Protein AF-A0A8J4VRM9-F1 (afdb_monomer_lite)

InterPro domains:
  IPR025687 C4-type zinc-finger of DNA polymerase delta [PF14260] (111-161)
  IPR030559 DNA polymerase zeta catalytic subunit [PTHR45812] (1-163)
  IPR042087 DNA polymerase family B, thumb domain [G3DSA:1.10.132.60] (1-85)
  IPR043502 DNA/RNA polymerase superfamily [SSF56672] (8-76)

pLDDT: mean 85.61, std 14.24, range [45.75, 97.88]

Sequence (164 aa):
MRADPRAEPRYAERIPYVVIHGEPGARLIDMVVDPLELWAMDSPFRLNDLYHINKQIIPALQRVFGLVGADLNRWFIEMPRPVREAFAKHPLSAPNAQRTRIDYYYLSKHCILCGELVQASAHICNQCLRKGASATAAVIGRTSKLEKEMQHLAAICRHCGGGD

Structure (mmCIF, N/CA/C/O backbone):
data_AF-A0A8J4VRM9-F1
#
_entry.id   AF-A0A8J4VRM9-F1
#
loop_
_atom_site.group_PDB
_atom_site.id
_atom_site.type_symbol
_atom_site.label_atom_id
_atom_site.label_alt_id
_atom_site.label_comp_id
_atom_site.label_asym_id
_atom_site.label_entity_id
_atom_site.label_seq_id
_atom_site.pdbx_PDB_ins_code
_atom_site.Cartn_x
_atom_site.Cartn_y
_atom_site.Cartn_z
_atom_site.occupancy
_atom_site.B_iso_or_equiv
_atom_site.auth_seq_id
_atom_site.auth_comp_id
_atom_site.auth_asym_id
_atom_site.auth_atom_id
_atom_site.pdbx_PDB_model_num
ATOM 1 N N . MET A 1 1 ? 24.296 4.694 -1.854 1.00 59.28 1 MET A N 1
ATOM 2 C CA . MET A 1 1 ? 24.811 5.852 -2.623 1.00 59.28 1 MET A CA 1
ATOM 3 C C . MET A 1 1 ? 24.885 7.161 -1.832 1.00 59.28 1 MET A C 1
ATOM 5 O O . MET A 1 1 ? 25.994 7.619 -1.613 1.00 59.28 1 MET A O 1
ATOM 9 N N . ARG A 1 2 ? 23.774 7.787 -1.391 1.00 64.62 2 ARG A N 1
ATOM 10 C CA . ARG A 1 2 ? 23.850 9.044 -0.599 1.00 64.62 2 ARG A CA 1
ATOM 11 C C . ARG A 1 2 ? 24.395 8.850 0.822 1.00 64.62 2 ARG A C 1
ATOM 13 O O . ARG A 1 2 ? 25.183 9.669 1.272 1.00 64.62 2 ARG A O 1
ATOM 20 N N . ALA A 1 3 ? 23.969 7.787 1.507 1.00 72.94 3 ALA A N 1
ATOM 21 C CA . ALA A 1 3 ? 24.445 7.453 2.855 1.00 72.94 3 ALA A CA 1
ATOM 22 C C . ALA A 1 3 ? 25.800 6.720 2.836 1.00 72.94 3 ALA A C 1
ATOM 24 O O . ALA A 1 3 ? 26.664 7.002 3.657 1.00 72.94 3 ALA A O 1
ATOM 25 N N . ASP A 1 4 ? 25.992 5.823 1.863 1.00 82.75 4 ASP A N 1
ATOM 26 C CA . ASP A 1 4 ? 27.272 5.168 1.578 1.00 82.75 4 ASP A CA 1
ATOM 27 C C . ASP A 1 4 ? 27.588 5.270 0.073 1.00 82.75 4 ASP A C 1
ATOM 29 O O . ASP A 1 4 ? 26.891 4.636 -0.737 1.00 82.75 4 ASP A O 1
ATOM 33 N N . PRO A 1 5 ? 28.598 6.067 -0.322 1.00 78.69 5 PRO A N 1
ATOM 34 C CA . PRO A 1 5 ? 29.058 6.175 -1.706 1.00 78.69 5 PRO A CA 1
ATOM 35 C C . PRO A 1 5 ? 29.616 4.870 -2.281 1.00 78.69 5 PRO A C 1
ATOM 37 O O . PRO A 1 5 ? 29.628 4.705 -3.495 1.00 78.69 5 PRO A O 1
ATOM 40 N N . ARG A 1 6 ? 30.065 3.930 -1.439 1.00 82.50 6 ARG A N 1
ATOM 41 C CA . ARG A 1 6 ? 30.612 2.635 -1.876 1.00 82.50 6 ARG A CA 1
ATOM 42 C C . ARG A 1 6 ? 29.529 1.596 -2.155 1.00 82.50 6 ARG A C 1
ATOM 44 O O . ARG A 1 6 ? 29.822 0.575 -2.771 1.00 82.50 6 ARG A O 1
ATOM 51 N N . ALA A 1 7 ? 28.295 1.863 -1.737 1.00 83.00 7 ALA A N 1
ATOM 52 C CA . ALA A 1 7 ? 27.121 1.051 -2.032 1.00 83.00 7 ALA A CA 1
ATOM 53 C C . ALA A 1 7 ? 26.472 1.469 -3.366 1.00 83.00 7 ALA A C 1
ATOM 55 O O . ALA A 1 7 ? 25.267 1.730 -3.425 1.00 83.00 7 ALA A O 1
ATOM 56 N N . GLU A 1 8 ? 27.278 1.638 -4.416 1.00 85.88 8 GLU A N 1
ATOM 57 C CA . GLU A 1 8 ? 26.770 1.806 -5.780 1.00 85.88 8 GLU A CA 1
ATOM 58 C C . GLU A 1 8 ? 26.371 0.431 -6.347 1.00 85.88 8 GLU A C 1
ATOM 60 O O . GLU A 1 8 ? 27.140 -0.526 -6.191 1.00 85.88 8 GLU A O 1
ATOM 65 N N . PRO A 1 9 ? 25.191 0.308 -6.986 1.00 90.31 9 PRO A N 1
ATOM 66 C CA . PRO A 1 9 ? 24.763 -0.943 -7.595 1.00 90.31 9 PRO A CA 1
ATOM 67 C C . PRO A 1 9 ? 25.759 -1.434 -8.644 1.00 90.31 9 PRO A C 1
ATOM 69 O O . PRO A 1 9 ? 26.205 -0.681 -9.513 1.00 90.31 9 PRO A O 1
ATOM 72 N N . ARG A 1 10 ? 26.097 -2.719 -8.592 1.00 91.25 10 ARG A N 1
ATOM 73 C CA . ARG A 1 10 ? 27.012 -3.339 -9.552 1.00 91.25 10 ARG A CA 1
ATOM 74 C C . ARG A 1 10 ? 26.313 -3.638 -10.872 1.00 91.25 10 ARG A C 1
ATOM 76 O O . ARG A 1 10 ? 25.088 -3.693 -10.975 1.00 91.25 10 ARG A O 1
ATOM 83 N N . TYR A 1 11 ? 27.117 -3.892 -11.902 1.00 94.75 11 TYR A N 1
ATOM 84 C CA . TYR A 1 11 ? 26.598 -4.352 -13.185 1.00 94.75 11 TYR A CA 1
ATOM 85 C C . TYR A 1 11 ? 25.705 -5.593 -13.007 1.00 94.75 11 TYR A C 1
ATOM 87 O O . TYR A 1 11 ? 26.094 -6.548 -12.337 1.00 94.75 11 TYR A O 1
ATOM 95 N N . ALA A 1 12 ? 24.519 -5.560 -13.623 1.00 94.19 12 ALA A N 1
ATOM 96 C CA . ALA A 1 12 ? 23.469 -6.582 -13.539 1.00 94.19 12 ALA A CA 1
ATOM 97 C C . ALA A 1 12 ? 22.844 -6.805 -12.145 1.00 94.19 12 ALA A C 1
ATOM 99 O O . ALA A 1 12 ? 22.035 -7.722 -11.975 1.00 94.19 12 ALA A O 1
ATOM 100 N N . GLU A 1 13 ? 23.154 -5.959 -11.162 1.00 94.31 13 GLU A N 1
ATOM 101 C CA . GLU A 1 13 ? 22.469 -5.980 -9.877 1.00 94.31 13 GLU A CA 1
ATOM 102 C C . GLU A 1 13 ? 21.016 -5.511 -10.031 1.00 94.31 13 GLU A C 1
ATOM 104 O O . GLU A 1 13 ? 20.709 -4.547 -10.738 1.00 94.31 13 GLU A O 1
ATOM 109 N N . ARG A 1 14 ? 20.094 -6.217 -9.373 1.00 94.25 14 ARG A N 1
ATOM 110 C CA . ARG A 1 14 ? 18.678 -5.848 -9.352 1.00 94.25 14 ARG A CA 1
ATOM 111 C C . ARG A 1 14 ? 18.435 -4.881 -8.207 1.00 94.25 14 ARG A C 1
ATOM 113 O O . ARG A 1 14 ? 18.662 -5.230 -7.055 1.00 94.25 14 ARG A O 1
ATOM 120 N N . ILE A 1 15 ? 17.905 -3.709 -8.533 1.00 92.25 15 ILE A N 1
ATOM 121 C CA . ILE A 1 15 ? 17.612 -2.669 -7.549 1.00 92.25 15 ILE A CA 1
ATOM 122 C C . ILE A 1 15 ? 16.108 -2.697 -7.243 1.00 92.25 15 ILE A C 1
ATOM 124 O O . ILE A 1 15 ? 15.305 -2.516 -8.165 1.00 92.25 15 ILE A O 1
ATOM 128 N N . PRO A 1 16 ? 15.698 -2.945 -5.988 1.00 94.50 16 PRO A N 1
ATOM 129 C CA . PRO A 1 16 ? 14.299 -2.861 -5.602 1.00 94.50 16 PRO A CA 1
ATOM 130 C C . PRO A 1 16 ? 13.853 -1.398 -5.555 1.00 94.50 16 PRO A C 1
ATOM 132 O O . PRO A 1 16 ? 14.595 -0.521 -5.120 1.00 94.50 16 PRO A O 1
ATOM 135 N N . TYR A 1 17 ? 12.625 -1.132 -5.990 1.00 94.94 17 TYR A N 1
ATOM 136 C CA . TYR A 1 17 ? 12.060 0.211 -5.960 1.00 94.94 17 TYR A CA 1
ATOM 137 C C . TYR A 1 17 ? 10.537 0.179 -5.863 1.00 94.94 17 TYR A C 1
ATOM 139 O O . TYR A 1 17 ? 9.895 -0.808 -6.233 1.00 94.94 17 TYR A O 1
ATOM 147 N N . VAL A 1 18 ? 9.955 1.280 -5.395 1.00 96.56 18 VAL A N 1
ATOM 148 C CA . VAL A 1 18 ? 8.504 1.509 -5.373 1.00 96.56 18 VAL A CA 1
ATOM 149 C C . VAL A 1 18 ? 8.166 2.864 -5.979 1.00 96.56 18 VAL A C 1
ATOM 151 O O . VAL A 1 18 ? 8.988 3.780 -5.968 1.00 96.56 18 VAL A O 1
ATOM 154 N N . VAL A 1 19 ? 6.952 2.988 -6.523 1.00 97.19 19 VAL A N 1
ATOM 155 C CA . VAL A 1 19 ? 6.468 4.243 -7.106 1.00 97.19 19 VAL A CA 1
ATOM 156 C C . VAL A 1 19 ? 5.546 4.938 -6.117 1.00 97.19 19 VAL A C 1
ATOM 158 O O . VAL A 1 19 ? 4.555 4.369 -5.655 1.00 97.19 19 VAL A O 1
ATOM 161 N N . ILE A 1 20 ? 5.874 6.181 -5.796 1.00 95.38 20 ILE A N 1
ATOM 162 C CA . ILE A 1 20 ? 5.158 7.010 -4.828 1.00 95.38 20 ILE A CA 1
ATOM 163 C C . ILE A 1 20 ? 4.337 8.099 -5.517 1.00 95.38 20 ILE A C 1
ATOM 165 O O . ILE A 1 20 ? 4.446 8.338 -6.720 1.00 95.38 20 ILE A O 1
ATOM 169 N N . HIS A 1 21 ? 3.435 8.728 -4.767 1.00 91.94 21 HIS A N 1
ATOM 170 C CA . HIS A 1 21 ? 2.727 9.914 -5.243 1.00 91.94 21 HIS A CA 1
ATOM 171 C C . HIS A 1 21 ? 3.716 11.077 -5.388 1.00 91.94 21 HIS A C 1
ATOM 173 O O . HIS A 1 21 ? 4.386 11.435 -4.418 1.00 91.94 21 HIS A O 1
ATOM 179 N N . GLY A 1 22 ? 3.787 11.656 -6.588 1.00 88.88 22 GLY A N 1
ATOM 180 C CA . GLY A 1 22 ? 4.585 12.841 -6.900 1.00 88.88 22 GLY A CA 1
ATOM 181 C C . GLY A 1 22 ? 3.739 14.097 -7.095 1.00 88.88 22 GLY A C 1
ATOM 182 O O . GLY A 1 22 ? 2.510 14.069 -7.016 1.00 88.88 22 GLY A O 1
ATOM 183 N N . GLU A 1 23 ? 4.414 15.211 -7.360 1.00 87.69 23 GLU A N 1
ATOM 184 C CA . GLU A 1 23 ? 3.759 16.471 -7.708 1.00 87.69 23 GLU A CA 1
ATOM 185 C C . GLU A 1 23 ? 3.085 16.392 -9.090 1.00 87.69 23 GLU A C 1
ATOM 187 O O . GLU A 1 23 ? 3.504 15.602 -9.945 1.00 87.69 23 GLU A O 1
ATOM 192 N N . PRO A 1 24 ? 2.037 17.196 -9.352 1.00 87.31 24 PRO A N 1
ATOM 193 C CA . PRO A 1 24 ? 1.424 17.260 -10.674 1.00 87.31 24 PRO A CA 1
ATOM 194 C C . PRO A 1 24 ? 2.467 17.557 -11.761 1.00 87.31 24 PRO A C 1
ATOM 196 O O . PRO A 1 24 ? 3.171 18.559 -11.698 1.00 87.31 24 PRO A O 1
ATOM 199 N N . GLY A 1 25 ? 2.562 16.681 -12.763 1.00 89.50 25 GLY A N 1
ATOM 200 C CA . GLY A 1 25 ? 3.541 16.805 -13.850 1.00 89.50 25 GLY A CA 1
ATOM 201 C C . GLY A 1 25 ? 4.929 16.224 -13.552 1.00 89.50 25 GLY A C 1
ATOM 202 O O . GLY A 1 25 ? 5.779 16.242 -14.441 1.00 89.50 25 GLY A O 1
ATOM 203 N N . ALA A 1 26 ? 5.165 15.666 -12.358 1.00 92.94 26 ALA A N 1
ATOM 204 C CA . ALA A 1 26 ? 6.405 14.959 -12.051 1.00 92.94 26 ALA A CA 1
ATOM 205 C C . ALA A 1 26 ? 6.610 13.760 -12.989 1.00 92.94 26 ALA A C 1
ATOM 207 O O . ALA A 1 26 ? 5.667 13.040 -13.344 1.00 92.94 26 ALA A O 1
ATOM 208 N N . ARG A 1 27 ? 7.861 13.520 -13.393 1.00 95.25 27 ARG A N 1
ATOM 209 C CA . ARG A 1 27 ? 8.196 12.363 -14.229 1.00 95.25 27 ARG A CA 1
ATOM 210 C C . ARG A 1 27 ? 8.148 11.102 -13.378 1.00 95.25 27 ARG A C 1
ATOM 212 O O . ARG A 1 27 ? 8.450 11.135 -12.190 1.00 95.25 27 ARG A O 1
ATOM 219 N N . LEU A 1 28 ? 7.867 9.961 -14.007 1.00 94.75 28 LEU A N 1
ATOM 220 C CA . LEU A 1 28 ? 7.838 8.676 -13.303 1.00 94.75 28 LEU A CA 1
ATOM 221 C C . LEU A 1 28 ? 9.147 8.388 -12.557 1.00 94.75 28 LEU A C 1
ATOM 223 O O . LEU A 1 28 ? 9.095 7.948 -11.418 1.00 94.75 28 LEU A O 1
ATOM 227 N N . ILE A 1 29 ? 10.296 8.683 -13.171 1.00 94.38 29 ILE A N 1
ATOM 228 C CA . ILE A 1 29 ? 11.612 8.463 -12.555 1.00 94.38 29 ILE A CA 1
ATOM 229 C C . ILE A 1 29 ? 11.829 9.292 -11.280 1.00 94.38 29 ILE A C 1
ATOM 231 O O . ILE A 1 29 ? 12.513 8.832 -10.375 1.00 94.38 29 ILE A O 1
ATOM 235 N N . ASP A 1 30 ? 11.200 10.466 -11.175 1.00 94.06 30 ASP A N 1
ATOM 236 C CA . ASP A 1 30 ? 11.293 11.330 -9.990 1.00 94.06 30 ASP A CA 1
ATOM 237 C C . ASP A 1 30 ? 10.369 10.842 -8.854 1.00 94.06 30 ASP A C 1
ATOM 239 O O . ASP A 1 30 ? 10.457 11.313 -7.724 1.00 94.06 30 ASP A O 1
ATOM 243 N N . MET A 1 31 ? 9.477 9.890 -9.148 1.00 94.94 31 MET A N 1
ATOM 244 C CA . MET A 1 31 ? 8.545 9.266 -8.204 1.00 94.94 31 MET A CA 1
ATOM 245 C C . MET A 1 31 ? 8.999 7.870 -7.758 1.00 94.94 31 MET A C 1
ATOM 247 O O . MET A 1 31 ? 8.212 7.130 -7.170 1.00 94.94 31 MET A O 1
ATOM 251 N N . VAL A 1 32 ? 10.229 7.473 -8.079 1.00 95.44 32 VAL A N 1
ATOM 252 C CA . VAL A 1 32 ? 10.790 6.172 -7.714 1.00 95.44 32 VAL A CA 1
ATOM 253 C C . VAL A 1 32 ? 11.674 6.336 -6.483 1.00 95.44 32 VAL A C 1
ATOM 255 O O . VAL A 1 32 ? 12.603 7.138 -6.496 1.00 95.44 32 VAL A O 1
ATOM 258 N N . VAL A 1 33 ? 11.397 5.561 -5.434 1.00 94.00 33 VAL A N 1
ATOM 259 C CA . VAL A 1 33 ? 12.173 5.576 -4.182 1.00 94.00 33 VAL A CA 1
ATOM 260 C C . VAL A 1 33 ? 12.551 4.167 -3.737 1.00 94.00 33 VAL A C 1
ATOM 262 O O . VAL A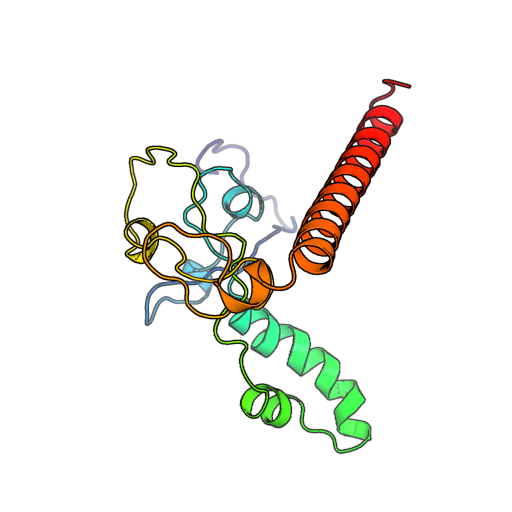 1 33 ? 11.947 3.176 -4.169 1.00 94.00 33 VAL A O 1
ATOM 265 N N . ASP A 1 34 ? 13.547 4.090 -2.854 1.00 92.50 34 ASP A N 1
ATOM 266 C CA . ASP A 1 34 ? 13.893 2.854 -2.157 1.00 92.50 34 ASP A CA 1
ATOM 267 C C . ASP A 1 34 ? 12.712 2.424 -1.263 1.00 92.50 34 ASP A C 1
ATOM 269 O O . ASP A 1 34 ? 12.126 3.267 -0.573 1.00 92.50 34 ASP A O 1
ATOM 273 N N . PRO A 1 35 ? 12.325 1.135 -1.246 1.00 94.12 35 PRO A N 1
ATOM 274 C CA . PRO A 1 35 ? 11.235 0.677 -0.395 1.00 94.12 35 PRO A CA 1
ATOM 275 C C . PRO A 1 35 ? 11.439 1.045 1.080 1.00 94.12 35 PRO A C 1
ATOM 277 O O . PRO A 1 35 ? 10.486 1.456 1.734 1.00 94.12 35 PRO A O 1
ATOM 280 N N . LEU A 1 36 ? 12.658 0.958 1.612 1.00 91.19 36 LEU A N 1
ATOM 281 C CA . LEU A 1 36 ? 12.962 1.265 3.010 1.00 91.19 36 LEU A CA 1
ATOM 282 C C . LEU A 1 36 ? 12.728 2.743 3.344 1.00 91.19 36 LEU A C 1
ATOM 284 O O . LEU A 1 36 ? 12.320 3.049 4.463 1.00 91.19 36 LEU A O 1
ATOM 288 N N . GLU A 1 37 ? 12.898 3.653 2.381 1.00 89.75 37 GLU A N 1
ATOM 289 C CA . GLU A 1 37 ? 12.545 5.065 2.569 1.00 89.75 37 GLU A CA 1
ATOM 290 C C . GLU A 1 37 ? 11.036 5.257 2.738 1.00 89.75 37 GLU A C 1
ATOM 292 O O . GLU A 1 37 ? 10.617 6.134 3.490 1.00 89.75 37 GLU A O 1
ATOM 297 N N . LEU A 1 38 ? 10.205 4.433 2.090 1.00 89.69 38 LEU A N 1
ATOM 298 C CA . LEU A 1 38 ? 8.752 4.437 2.293 1.00 89.69 38 LEU A CA 1
ATOM 299 C C . LEU A 1 38 ? 8.361 3.878 3.675 1.00 89.69 38 LEU A C 1
ATOM 301 O O . LEU A 1 38 ? 7.393 4.351 4.263 1.00 89.69 38 LEU A O 1
ATOM 305 N N . TRP A 1 39 ? 9.104 2.895 4.195 1.00 87.81 39 TRP A N 1
ATOM 306 C CA . TRP A 1 39 ? 8.831 2.241 5.486 1.00 87.81 39 TRP A CA 1
ATOM 307 C C . TRP A 1 39 ? 9.389 2.980 6.711 1.00 87.81 39 TRP A C 1
ATOM 309 O O . TRP A 1 39 ? 9.072 2.605 7.841 1.00 87.81 39 TRP A O 1
ATOM 319 N N . ALA A 1 40 ? 10.213 4.012 6.525 1.00 87.31 40 ALA A N 1
ATOM 320 C CA . ALA A 1 40 ? 10.752 4.799 7.631 1.00 87.31 40 ALA A CA 1
ATOM 321 C C . ALA A 1 40 ? 9.626 5.431 8.479 1.00 87.31 40 ALA A C 1
ATOM 323 O O . ALA A 1 40 ? 8.632 5.906 7.930 1.00 87.31 40 ALA A O 1
ATOM 324 N N . MET A 1 41 ? 9.792 5.472 9.811 1.00 76.44 41 MET A N 1
ATOM 325 C CA . MET A 1 41 ? 8.734 5.912 10.746 1.00 76.44 41 MET A CA 1
ATOM 326 C C . MET A 1 41 ? 8.162 7.301 10.425 1.00 76.44 41 MET A C 1
ATOM 328 O O . MET A 1 41 ? 6.963 7.518 10.565 1.00 76.44 41 MET A O 1
ATOM 332 N N . ASP A 1 42 ? 9.011 8.209 9.946 1.00 75.25 42 ASP A N 1
ATOM 333 C CA . ASP A 1 42 ? 8.646 9.580 9.583 1.00 75.25 42 ASP A CA 1
ATOM 334 C C . ASP A 1 42 ? 8.680 9.816 8.066 1.00 75.25 42 ASP A C 1
ATOM 336 O O . ASP A 1 42 ? 8.883 10.944 7.608 1.00 75.25 42 ASP A O 1
ATOM 340 N N . SER A 1 43 ? 8.504 8.757 7.265 1.00 82.31 43 SER A N 1
ATOM 341 C CA . SER A 1 43 ? 8.534 8.874 5.810 1.00 82.31 43 SER A CA 1
ATOM 342 C C . SER A 1 43 ? 7.462 9.852 5.320 1.00 82.31 43 SER A C 1
ATOM 344 O O . SER A 1 43 ? 6.268 9.661 5.580 1.00 82.31 43 SER A O 1
ATOM 346 N N . PRO A 1 44 ? 7.836 10.889 4.548 1.00 80.06 44 PRO A N 1
ATOM 347 C CA . PRO A 1 44 ? 6.855 11.746 3.911 1.00 80.06 44 PRO A CA 1
ATOM 348 C C . PRO A 1 44 ? 6.187 11.031 2.733 1.00 80.06 44 PRO A C 1
ATOM 350 O O . PRO A 1 44 ? 5.219 11.549 2.182 1.00 80.06 44 PRO A O 1
ATOM 353 N N . PHE A 1 45 ? 6.671 9.871 2.292 1.00 86.50 45 PHE A N 1
ATOM 354 C CA . PHE A 1 45 ? 6.217 9.242 1.061 1.00 86.50 45 PHE A CA 1
ATOM 355 C C . PHE A 1 45 ? 4.915 8.457 1.231 1.00 86.50 45 PHE A C 1
ATOM 357 O O . PHE A 1 45 ? 4.518 8.048 2.317 1.00 86.50 45 PHE A O 1
ATOM 364 N N . ARG A 1 46 ? 4.188 8.303 0.124 1.00 86.69 46 ARG A N 1
ATOM 365 C CA . ARG A 1 46 ? 2.981 7.472 0.046 1.00 86.69 46 ARG A CA 1
ATOM 366 C C . ARG A 1 46 ? 3.035 6.666 -1.222 1.00 86.69 46 ARG A C 1
ATOM 368 O O . ARG A 1 46 ? 3.273 7.244 -2.280 1.00 86.69 46 ARG A O 1
ATOM 375 N N . LEU A 1 47 ? 2.759 5.375 -1.107 1.00 92.31 47 LEU A N 1
ATOM 376 C CA . LEU A 1 47 ? 2.658 4.490 -2.255 1.00 92.31 47 LEU A CA 1
ATOM 377 C C . LEU A 1 47 ? 1.624 5.024 -3.252 1.00 92.31 47 LEU A C 1
ATOM 379 O O . LEU A 1 47 ? 0.523 5.410 -2.854 1.00 92.31 47 LEU A O 1
ATOM 383 N N . ASN A 1 48 ? 1.972 5.023 -4.536 1.00 93.69 48 ASN A N 1
ATOM 384 C CA . ASN A 1 48 ? 1.048 5.354 -5.611 1.00 93.69 48 ASN A CA 1
ATOM 385 C C . ASN A 1 48 ? 0.213 4.125 -5.975 1.00 93.69 48 ASN A C 1
ATOM 387 O O . ASN A 1 48 ? 0.461 3.423 -6.955 1.00 93.69 48 ASN A O 1
ATOM 391 N N . ASP A 1 49 ? -0.778 3.857 -5.140 1.00 92.19 49 ASP A N 1
ATOM 392 C CA . ASP A 1 49 ? -1.796 2.830 -5.324 1.00 92.19 49 ASP A CA 1
ATOM 393 C C . ASP A 1 49 ? -2.423 2.871 -6.726 1.00 92.19 49 ASP A C 1
ATOM 395 O O . ASP A 1 49 ? -2.465 1.849 -7.412 1.00 92.19 49 ASP A O 1
ATOM 399 N N . LEU A 1 50 ? -2.818 4.053 -7.208 1.00 92.19 50 LEU A N 1
ATOM 400 C CA . LEU A 1 50 ? -3.399 4.213 -8.545 1.00 92.19 50 LEU A CA 1
ATOM 401 C C . LEU A 1 50 ? -2.424 3.839 -9.665 1.00 92.19 50 LEU A C 1
ATOM 403 O O . LEU A 1 50 ? -2.845 3.258 -10.666 1.00 92.19 50 LEU A O 1
ATOM 407 N N . TYR A 1 51 ? -1.136 4.149 -9.519 1.00 94.94 51 TYR A N 1
ATOM 408 C CA . TYR A 1 51 ? -0.115 3.718 -10.470 1.00 94.94 51 TYR A CA 1
ATOM 409 C C . TYR A 1 51 ? -0.025 2.193 -10.512 1.00 94.94 51 TYR A C 1
ATOM 411 O O . TYR A 1 51 ? -0.116 1.615 -11.593 1.00 94.94 51 TYR A O 1
ATOM 419 N N . HIS A 1 52 ? 0.096 1.529 -9.361 1.00 96.44 52 HIS A N 1
ATOM 420 C CA . HIS A 1 52 ? 0.215 0.071 -9.316 1.00 96.44 52 HIS A CA 1
ATOM 421 C C . HIS A 1 52 ? -1.050 -0.624 -9.830 1.00 96.44 52 HIS A C 1
ATOM 423 O O . HIS A 1 52 ? -0.952 -1.557 -10.632 1.00 96.44 52 HIS A O 1
ATOM 429 N N . ILE A 1 53 ? -2.235 -0.134 -9.460 1.00 95.88 53 ILE A N 1
ATOM 430 C CA . ILE A 1 53 ? -3.505 -0.674 -9.951 1.00 95.88 53 ILE A CA 1
ATOM 431 C C . ILE A 1 53 ? -3.590 -0.541 -11.475 1.00 95.88 53 ILE A C 1
ATOM 433 O O . ILE A 1 53 ? -3.764 -1.542 -12.168 1.00 95.88 53 ILE A O 1
ATOM 437 N N . ASN A 1 54 ? -3.401 0.665 -12.016 1.00 95.81 54 ASN A N 1
ATOM 438 C CA . ASN A 1 54 ? -3.590 0.919 -13.446 1.00 95.81 54 ASN A CA 1
ATOM 439 C C . ASN A 1 54 ? -2.467 0.360 -14.328 1.00 95.81 54 ASN A C 1
ATOM 441 O O . ASN A 1 54 ? -2.719 -0.031 -15.464 1.00 95.81 54 ASN A O 1
ATOM 445 N N . LYS A 1 55 ? -1.215 0.367 -13.859 1.00 96.44 55 LYS A N 1
ATOM 446 C CA . LYS A 1 55 ? -0.046 0.009 -14.681 1.00 96.44 55 LYS A CA 1
ATOM 447 C C . LYS A 1 55 ? 0.423 -1.427 -14.494 1.00 96.44 55 LYS A C 1
ATOM 449 O O . LYS A 1 55 ? 1.128 -1.922 -15.367 1.00 96.44 55 LYS A O 1
ATOM 454 N N . GLN A 1 56 ? 0.058 -2.090 -13.397 1.00 96.00 56 GLN A N 1
ATOM 455 C CA . GLN A 1 56 ? 0.526 -3.449 -13.104 1.00 96.00 56 GLN A CA 1
ATOM 456 C C . GLN A 1 56 ? -0.641 -4.422 -12.930 1.00 96.00 56 GLN A C 1
ATOM 458 O O . GLN A 1 56 ? -0.730 -5.404 -13.667 1.00 96.00 56 GLN A O 1
ATOM 463 N N . ILE A 1 57 ? -1.564 -4.135 -12.008 1.00 97.06 57 ILE A N 1
ATOM 464 C CA . ILE A 1 57 ? -2.627 -5.077 -11.627 1.00 97.06 57 ILE A CA 1
ATOM 465 C C . ILE A 1 57 ? -3.646 -5.246 -12.758 1.00 97.06 57 ILE A C 1
ATOM 467 O O . ILE A 1 57 ? -3.859 -6.366 -13.224 1.00 97.06 57 ILE A O 1
ATOM 471 N N . ILE A 1 58 ? -4.246 -4.151 -13.234 1.00 97.69 58 ILE A N 1
ATOM 472 C CA . ILE A 1 58 ? -5.265 -4.197 -14.289 1.00 97.69 58 ILE A CA 1
ATOM 473 C C . ILE A 1 58 ? -4.715 -4.848 -15.565 1.00 97.69 58 ILE A C 1
ATOM 475 O O . ILE A 1 58 ? -5.343 -5.796 -16.031 1.00 97.69 58 ILE A O 1
ATOM 479 N N . PRO A 1 59 ? -3.541 -4.460 -16.108 1.00 97.75 59 PRO A N 1
ATOM 480 C CA . PRO A 1 59 ? -3.000 -5.111 -17.300 1.00 97.75 59 PRO A CA 1
ATOM 481 C C . PRO A 1 59 ? -2.767 -6.614 -17.116 1.00 97.75 59 PRO A C 1
ATOM 483 O O . PRO A 1 59 ? -3.047 -7.394 -18.026 1.00 97.75 59 PRO A O 1
ATOM 486 N N . ALA A 1 60 ? -2.289 -7.045 -15.944 1.00 97.12 60 ALA A N 1
ATOM 487 C CA . ALA A 1 60 ? -2.061 -8.459 -15.670 1.00 97.12 60 ALA A CA 1
ATOM 488 C C . ALA A 1 60 ? -3.372 -9.255 -15.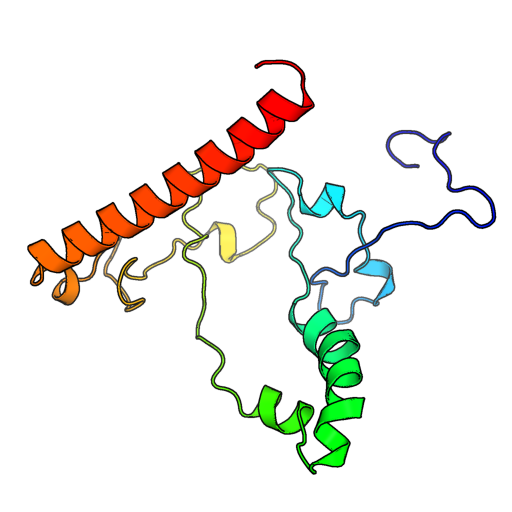654 1.00 97.12 60 ALA A C 1
ATOM 490 O O . ALA A 1 60 ? -3.452 -10.297 -16.309 1.00 97.12 60 ALA A O 1
ATOM 491 N N . LEU A 1 61 ? -4.389 -8.750 -14.952 1.00 97.69 61 LEU A N 1
ATOM 492 C CA . LEU A 1 61 ? -5.696 -9.394 -14.833 1.00 97.69 61 LEU A CA 1
ATOM 493 C C . LEU A 1 61 ? -6.496 -9.332 -16.142 1.00 97.69 61 LEU A C 1
ATOM 495 O O . LEU A 1 61 ? -7.176 -10.296 -16.489 1.00 97.69 61 LEU A O 1
ATOM 499 N N . GLN A 1 62 ? -6.370 -8.250 -16.913 1.00 97.75 62 GLN A N 1
ATOM 500 C CA . GLN A 1 62 ? -7.089 -8.062 -18.175 1.00 97.75 62 GLN A CA 1
ATOM 501 C C . GLN A 1 62 ? -6.739 -9.149 -19.199 1.00 97.75 62 GLN A C 1
ATOM 503 O O . GLN A 1 62 ? -7.594 -9.524 -19.996 1.00 97.75 62 GLN A O 1
ATOM 508 N N . ARG A 1 63 ? -5.523 -9.716 -19.147 1.00 96.88 63 ARG A N 1
ATOM 509 C CA . ARG A 1 63 ? -5.126 -10.857 -19.997 1.00 96.88 63 ARG A CA 1
ATOM 510 C C . ARG A 1 63 ? -5.979 -12.104 -19.768 1.00 96.88 63 ARG A C 1
ATOM 512 O O . ARG A 1 63 ? -6.146 -12.890 -20.692 1.00 96.88 63 ARG A O 1
ATOM 519 N N . VAL A 1 64 ? -6.498 -12.287 -18.555 1.00 97.38 64 VAL A N 1
ATOM 520 C CA . VAL A 1 64 ? -7.342 -13.433 -18.192 1.00 97.38 64 VAL A CA 1
ATOM 521 C C . VAL A 1 64 ? -8.814 -13.071 -18.364 1.00 97.38 64 VAL A C 1
ATOM 523 O O . VAL A 1 64 ? -9.543 -13.743 -19.084 1.00 97.38 64 VAL A O 1
ATOM 526 N N . PHE A 1 65 ? -9.249 -11.965 -17.761 1.00 97.38 65 PHE A N 1
ATOM 527 C CA . PHE A 1 65 ? -10.653 -11.547 -17.765 1.00 97.38 65 PHE A CA 1
ATOM 528 C C . PHE A 1 65 ? -11.141 -11.038 -19.128 1.00 97.38 65 PHE A C 1
ATOM 530 O O . PHE A 1 65 ? -12.326 -11.138 -19.437 1.00 97.38 65 PHE A O 1
ATOM 537 N N . GLY A 1 66 ? -10.231 -10.587 -19.993 1.00 96.31 66 GLY A N 1
ATOM 538 C CA . GLY A 1 66 ? -10.556 -10.260 -21.378 1.00 96.31 66 GLY A CA 1
ATOM 539 C C . GLY A 1 66 ? -11.071 -11.460 -22.177 1.00 96.31 66 GLY A C 1
ATOM 540 O O . GLY A 1 66 ? -11.877 -11.270 -23.081 1.00 96.31 66 GLY A O 1
ATOM 541 N N . LEU A 1 67 ? -10.690 -12.694 -21.811 1.00 97.06 67 LEU A N 1
ATOM 542 C CA . LEU A 1 67 ? -11.169 -13.915 -22.477 1.00 97.06 67 LEU A CA 1
ATOM 543 C C . LEU A 1 67 ? -12.669 -14.150 -22.270 1.00 97.06 67 LEU A C 1
ATOM 545 O O . LEU A 1 67 ? -13.316 -14.768 -23.109 1.00 97.06 67 LEU A O 1
ATOM 549 N N . VAL A 1 68 ? -13.221 -13.643 -21.166 1.00 97.44 68 VAL A N 1
ATOM 550 C CA . VAL A 1 68 ? -14.655 -13.718 -20.848 1.00 97.44 68 VAL A CA 1
ATOM 551 C C . VAL A 1 68 ? -15.390 -12.411 -21.170 1.00 97.44 68 VAL A C 1
ATOM 553 O O . VAL A 1 68 ? -16.524 -12.221 -20.745 1.00 97.44 68 VAL A O 1
ATOM 556 N N . GLY A 1 69 ? -14.749 -11.496 -21.908 1.00 95.81 69 GLY A N 1
ATOM 557 C CA . GLY A 1 69 ? -15.336 -10.218 -22.320 1.00 95.81 69 GLY A CA 1
ATOM 558 C C . GLY A 1 69 ? -15.440 -9.166 -21.211 1.00 95.81 69 GLY A C 1
ATOM 559 O O . GLY A 1 69 ? -16.131 -8.166 -21.392 1.00 95.81 69 GLY A O 1
ATOM 560 N N . ALA A 1 70 ? -14.775 -9.359 -20.068 1.00 96.81 70 ALA A N 1
ATOM 561 C CA . ALA A 1 70 ? -14.779 -8.381 -18.985 1.00 96.81 70 ALA A CA 1
ATOM 562 C C . ALA A 1 70 ? -13.730 -7.278 -19.217 1.00 96.81 70 ALA A C 1
ATOM 564 O O . ALA A 1 70 ? -12.561 -7.561 -19.491 1.00 96.81 70 ALA A O 1
ATOM 565 N N . ASP A 1 71 ? -14.144 -6.018 -19.060 1.00 96.81 71 ASP A N 1
ATOM 566 C CA . ASP A 1 71 ? -13.274 -4.836 -19.119 1.00 96.81 71 ASP A CA 1
ATOM 567 C C . ASP A 1 71 ? -12.977 -4.325 -17.704 1.00 96.81 71 ASP A C 1
ATOM 569 O O . ASP A 1 71 ? -13.812 -3.695 -17.047 1.00 96.81 71 ASP A O 1
ATOM 573 N N . LEU A 1 72 ? -11.764 -4.602 -17.228 1.00 96.06 72 LEU A N 1
ATOM 574 C CA . LEU A 1 72 ? -11.320 -4.228 -15.890 1.00 96.06 72 LEU A CA 1
ATOM 575 C C . LEU A 1 72 ? -10.985 -2.743 -15.763 1.00 96.06 72 LEU A C 1
ATOM 577 O O . LEU A 1 72 ? -11.098 -2.202 -14.664 1.00 96.06 72 LEU A O 1
ATOM 581 N N . ASN A 1 73 ? -10.590 -2.071 -16.850 1.00 94.88 73 ASN A N 1
ATOM 582 C CA . ASN A 1 73 ? -10.362 -0.625 -16.810 1.00 94.88 73 ASN A CA 1
ATOM 583 C C . ASN A 1 73 ? -11.685 0.095 -16.580 1.00 94.88 73 ASN A C 1
ATOM 585 O O . ASN A 1 73 ? -11.790 0.931 -15.682 1.00 94.88 73 ASN A O 1
ATOM 589 N N . ARG A 1 74 ? -12.705 -0.275 -17.360 1.00 96.00 74 ARG A N 1
ATOM 590 C CA . ARG A 1 74 ? -14.053 0.264 -17.209 1.00 96.00 74 ARG A CA 1
ATOM 591 C C . ARG A 1 74 ? -14.606 -0.023 -15.819 1.00 96.00 74 ARG A C 1
ATOM 593 O O . ARG A 1 74 ? -15.023 0.905 -15.132 1.00 96.00 74 ARG A O 1
ATOM 600 N N . TRP A 1 75 ? -14.522 -1.275 -15.374 1.00 95.19 75 TRP A N 1
ATOM 601 C CA . TRP A 1 75 ? -14.954 -1.669 -14.034 1.00 95.19 75 TRP A CA 1
ATOM 602 C C . TRP A 1 75 ? -14.265 -0.857 -12.928 1.00 95.19 75 TRP A C 1
ATOM 604 O O . TRP A 1 75 ? -14.929 -0.390 -12.006 1.00 95.19 75 TRP A O 1
ATOM 614 N N . PHE A 1 76 ? -12.953 -0.625 -13.021 1.00 94.50 76 PHE A N 1
ATOM 615 C CA . PHE A 1 76 ? -12.222 0.147 -12.013 1.00 94.50 76 PHE A CA 1
ATOM 616 C C . PHE A 1 76 ? -12.590 1.640 -11.997 1.00 94.50 76 PHE A C 1
ATOM 618 O O . PHE A 1 76 ? -12.535 2.282 -10.946 1.00 94.50 76 PHE A O 1
ATOM 625 N N . ILE A 1 77 ? -12.954 2.214 -13.147 1.00 93.12 77 ILE A N 1
ATOM 626 C CA . ILE A 1 77 ? -13.437 3.600 -13.238 1.00 93.12 77 ILE A CA 1
ATOM 627 C C . ILE A 1 77 ? -14.840 3.725 -12.634 1.00 93.12 77 ILE A C 1
ATOM 629 O O . ILE A 1 77 ? -15.104 4.694 -11.925 1.00 93.12 77 ILE A O 1
ATOM 633 N N . GLU A 1 78 ? -15.711 2.751 -12.903 1.00 94.69 78 GLU A N 1
ATOM 634 C CA . GLU A 1 78 ? -17.103 2.720 -12.437 1.00 94.69 78 GLU A CA 1
ATOM 635 C C . GLU A 1 78 ? -17.235 2.318 -10.960 1.00 94.69 78 GLU A C 1
ATOM 637 O O . GLU A 1 78 ? -18.252 2.608 -10.327 1.00 94.69 78 GLU A O 1
ATOM 642 N N . MET A 1 79 ? -16.216 1.669 -10.391 1.00 90.38 79 MET A N 1
ATOM 643 C CA . MET A 1 79 ? -16.221 1.251 -8.994 1.00 90.38 79 MET A CA 1
ATOM 644 C C . MET A 1 79 ? -16.404 2.459 -8.056 1.00 90.38 79 MET A C 1
ATOM 646 O O . MET A 1 79 ? -15.637 3.427 -8.144 1.00 90.38 79 MET A O 1
ATOM 650 N N . PRO A 1 80 ? -17.347 2.394 -7.092 1.00 87.88 80 PRO A N 1
ATOM 651 C CA . PRO A 1 80 ? -17.453 3.396 -6.044 1.00 87.88 80 PRO A CA 1
ATOM 652 C C . PRO A 1 80 ? -16.124 3.490 -5.300 1.00 87.88 80 PRO A C 1
ATOM 654 O O . PRO A 1 80 ? -15.706 2.539 -4.643 1.00 87.88 80 PRO A O 1
ATOM 657 N N . ARG A 1 81 ? -15.439 4.632 -5.405 1.00 80.56 81 ARG A N 1
ATOM 658 C CA . ARG A 1 81 ? -14.216 4.862 -4.636 1.00 80.56 81 ARG A CA 1
ATOM 659 C C . ARG A 1 81 ? -14.629 5.088 -3.185 1.00 80.56 81 ARG A C 1
ATOM 661 O O . ARG A 1 81 ? -15.334 6.070 -2.932 1.00 80.56 81 ARG A O 1
ATOM 668 N N . PRO A 1 82 ? -14.228 4.223 -2.233 1.00 67.06 82 PRO A N 1
ATOM 669 C CA . PRO A 1 82 ? -14.490 4.481 -0.827 1.00 67.06 82 PRO A CA 1
ATOM 670 C C . PRO A 1 82 ? -13.948 5.870 -0.495 1.00 67.06 82 PRO A C 1
ATOM 672 O O . PRO A 1 82 ? -12.784 6.164 -0.769 1.00 67.06 82 PRO A O 1
ATOM 675 N N . VAL A 1 83 ? -14.803 6.744 0.046 1.00 59.47 83 VAL A N 1
ATOM 676 C CA . VAL A 1 83 ? -14.495 8.175 0.215 1.00 59.47 83 VAL A CA 1
ATOM 677 C C . VAL A 1 83 ? -13.230 8.397 1.046 1.00 59.47 83 VAL A C 1
ATOM 679 O O . VAL A 1 83 ? -12.590 9.427 0.862 1.00 59.47 83 VAL A O 1
ATOM 682 N N . ARG A 1 84 ? -12.834 7.433 1.890 1.00 58.06 84 ARG A N 1
ATOM 683 C CA . ARG A 1 84 ? -11.461 7.169 2.358 1.00 58.06 84 ARG A CA 1
ATOM 684 C C . ARG A 1 84 ? -11.472 6.002 3.340 1.00 58.06 84 ARG A C 1
ATOM 686 O O . ARG A 1 84 ? -12.208 6.034 4.321 1.00 58.06 84 ARG A O 1
ATOM 693 N N . GLU A 1 85 ? -10.555 5.060 3.170 1.00 51.19 85 GLU A N 1
ATOM 694 C CA . GLU A 1 85 ? -10.072 4.239 4.280 1.00 51.19 85 GLU A CA 1
ATOM 695 C C . GLU A 1 85 ? -8.899 4.978 4.921 1.00 51.19 85 GLU A C 1
ATOM 697 O O . GLU A 1 85 ? -7.761 4.906 4.472 1.00 51.19 85 GLU A O 1
ATOM 702 N N . ALA A 1 86 ? -9.163 5.775 5.949 1.00 49.91 86 ALA A N 1
ATOM 703 C CA . ALA A 1 86 ? -8.081 6.329 6.751 1.00 49.91 86 ALA A CA 1
ATOM 704 C C . ALA A 1 86 ? -8.459 6.319 8.228 1.00 49.91 86 ALA A C 1
ATOM 706 O O . ALA A 1 86 ? -8.454 7.345 8.903 1.00 49.91 86 ALA A O 1
ATOM 707 N N . PHE A 1 87 ? -8.697 5.113 8.749 1.00 47.91 87 PHE A N 1
ATOM 708 C CA . PHE A 1 87 ? -8.506 4.838 10.176 1.00 47.91 87 PHE A CA 1
ATOM 709 C C . PHE A 1 87 ? -7.047 5.103 10.617 1.00 47.91 87 PHE A C 1
ATOM 711 O O . PHE A 1 87 ? -6.776 5.201 11.806 1.00 47.91 87 PHE A O 1
ATOM 718 N N . ALA A 1 88 ? -6.119 5.285 9.666 1.00 48.72 88 ALA A N 1
ATOM 719 C CA . ALA A 1 88 ? -4.695 5.523 9.895 1.00 48.72 88 ALA A CA 1
ATOM 720 C C . ALA A 1 88 ? -4.295 6.992 10.154 1.00 48.72 88 ALA A C 1
ATOM 722 O O . ALA A 1 88 ? -3.116 7.273 10.338 1.00 48.72 88 ALA A O 1
ATOM 723 N N . LYS A 1 89 ? -5.229 7.956 10.157 1.00 49.72 89 LYS A N 1
ATOM 724 C CA . LYS A 1 89 ? -4.904 9.378 10.388 1.00 49.72 89 LYS A CA 1
ATOM 725 C C . LYS A 1 89 ? -5.490 9.918 11.687 1.00 49.72 89 LYS A C 1
ATOM 727 O O . LYS A 1 89 ? -6.172 10.940 11.701 1.00 49.72 89 LYS A O 1
ATOM 732 N N . HIS A 1 90 ? -5.190 9.248 12.788 1.00 49.34 90 HIS A N 1
ATOM 733 C CA . HIS A 1 90 ? -4.927 9.986 14.014 1.00 49.34 90 HIS A CA 1
ATOM 734 C C . HIS A 1 90 ? -3.415 9.971 14.200 1.00 49.34 90 HIS A C 1
ATOM 736 O O . HIS A 1 90 ? -2.895 8.996 14.740 1.00 49.34 90 HIS A O 1
ATOM 742 N N . PRO A 1 91 ? -2.685 11.002 13.737 1.00 47.84 91 PRO A N 1
ATOM 743 C CA . PRO A 1 91 ? -1.361 11.199 14.277 1.00 47.84 91 PRO A CA 1
ATOM 744 C C . PRO A 1 91 ? -1.560 11.389 15.781 1.00 47.84 91 PRO A C 1
ATOM 746 O O . PRO A 1 91 ? -2.101 12.403 16.226 1.00 47.84 91 PRO A O 1
ATOM 749 N N . LEU A 1 92 ? -1.155 10.391 16.573 1.00 45.75 92 LEU A N 1
ATOM 750 C CA . LEU A 1 92 ? -0.583 10.694 17.875 1.00 45.75 92 LEU A CA 1
ATOM 751 C C . LEU A 1 92 ? 0.443 11.777 17.569 1.00 45.75 92 LEU A C 1
ATOM 753 O O . LEU A 1 92 ? 1.292 11.570 16.707 1.00 45.75 92 LEU A O 1
ATOM 757 N N . SER A 1 93 ? 0.222 12.963 18.126 1.00 48.03 93 SER A N 1
ATOM 758 C CA . SER A 1 93 ? 0.917 14.206 17.811 1.00 48.03 93 SER A CA 1
ATOM 759 C C . SER A 1 93 ? 2.434 14.058 17.973 1.00 48.03 93 SER A C 1
ATOM 761 O O . SER A 1 93 ?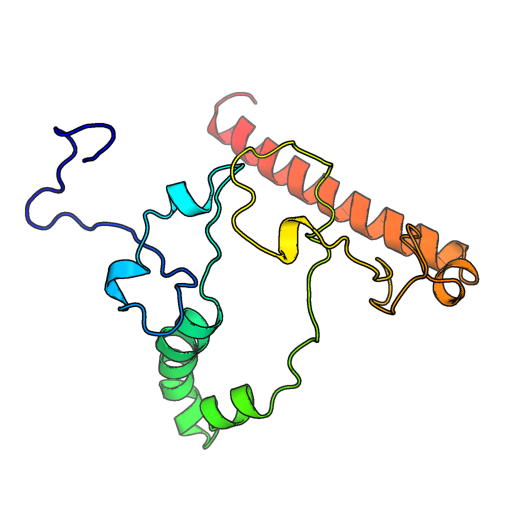 3.001 14.503 18.966 1.00 48.03 93 SER A O 1
ATOM 763 N N . ALA A 1 94 ? 3.105 13.442 17.006 1.00 50.66 94 ALA A N 1
ATOM 764 C CA . ALA A 1 94 ? 4.543 13.469 16.886 1.00 50.66 94 ALA A CA 1
ATOM 765 C C . ALA A 1 94 ? 4.893 14.816 16.236 1.00 50.66 94 ALA A C 1
ATOM 767 O O . ALA A 1 94 ? 4.380 15.131 15.152 1.00 50.66 94 ALA A O 1
ATOM 768 N N . PRO A 1 95 ? 5.692 15.669 16.893 1.00 50.16 95 PRO A N 1
ATOM 769 C CA . PRO A 1 95 ? 6.167 16.901 16.290 1.00 50.16 95 PRO A CA 1
ATOM 770 C C . PRO A 1 95 ? 7.157 16.554 15.173 1.00 50.16 95 PRO A C 1
ATOM 772 O O . PRO A 1 95 ? 8.356 16.469 15.399 1.00 50.16 95 PRO A O 1
ATOM 775 N N . ASN A 1 96 ? 6.656 16.345 13.956 1.00 55.28 96 ASN A N 1
ATOM 776 C CA . ASN A 1 96 ? 7.515 16.212 12.789 1.00 55.28 96 ASN A CA 1
ATOM 777 C C . ASN A 1 96 ? 7.860 17.619 12.268 1.00 55.28 96 ASN A C 1
ATOM 779 O O . ASN A 1 96 ? 6.966 18.410 11.953 1.00 55.28 96 ASN A O 1
ATOM 783 N N . ALA A 1 97 ? 9.152 17.952 12.221 1.00 56.56 97 ALA A N 1
ATOM 784 C CA . ALA A 1 97 ? 9.654 19.273 11.832 1.00 56.56 97 ALA A CA 1
ATOM 785 C C . ALA A 1 97 ? 9.425 19.597 10.338 1.00 56.56 97 ALA A C 1
ATOM 787 O O . ALA A 1 97 ? 9.540 20.750 9.931 1.00 56.56 97 ALA A O 1
ATOM 788 N N . GLN A 1 98 ? 9.051 18.604 9.523 1.00 57.03 98 GLN A N 1
ATOM 789 C CA . GLN A 1 98 ? 8.813 18.736 8.083 1.00 57.03 98 GLN A CA 1
ATOM 790 C C . GLN A 1 98 ? 7.317 18.639 7.730 1.00 57.03 98 GLN A C 1
ATOM 792 O O . GLN A 1 98 ? 6.880 17.744 7.006 1.00 57.03 98 GLN A O 1
ATOM 797 N N . ARG A 1 99 ? 6.499 19.581 8.222 1.00 61.22 99 ARG A N 1
ATOM 798 C CA . ARG A 1 99 ? 5.069 19.690 7.860 1.00 61.22 99 ARG A CA 1
ATOM 799 C C . ARG A 1 99 ? 4.880 20.239 6.438 1.00 61.22 99 ARG A C 1
ATOM 801 O O . ARG A 1 99 ? 4.407 21.353 6.251 1.00 61.22 99 ARG A O 1
ATOM 808 N N . THR A 1 100 ? 5.253 19.468 5.422 1.00 64.94 100 THR A N 1
ATOM 809 C CA . THR A 1 100 ? 5.154 19.883 4.009 1.00 64.94 100 THR A CA 1
ATOM 810 C C . THR A 1 100 ? 3.774 19.645 3.398 1.00 64.94 100 THR A C 1
ATOM 812 O O . THR A 1 100 ? 3.469 20.188 2.339 1.00 64.94 100 THR A O 1
ATOM 815 N N . ARG A 1 101 ? 2.911 18.849 4.047 1.00 68.31 101 ARG A N 1
ATOM 816 C CA . ARG A 1 101 ? 1.597 18.470 3.512 1.00 68.31 101 ARG A CA 1
ATOM 817 C C . ARG A 1 101 ? 0.440 19.021 4.331 1.00 68.31 101 ARG A C 1
ATOM 819 O O . ARG A 1 101 ? 0.457 19.025 5.559 1.00 68.31 101 ARG A O 1
ATOM 826 N N . ILE A 1 102 ? -0.610 19.416 3.613 1.00 73.62 102 ILE A N 1
ATOM 827 C CA . ILE A 1 102 ? -1.842 19.981 4.173 1.00 73.62 102 ILE A CA 1
ATOM 828 C C . ILE A 1 102 ? -2.479 19.025 5.189 1.00 73.62 102 ILE A C 1
ATOM 830 O O . ILE A 1 102 ? -3.034 19.472 6.182 1.00 73.62 102 ILE A O 1
ATOM 834 N N . ASP A 1 103 ? -2.366 17.712 4.998 1.00 67.81 103 ASP A N 1
ATOM 835 C CA . ASP A 1 103 ? -3.008 16.716 5.852 1.00 67.81 103 ASP A CA 1
ATOM 836 C C . ASP A 1 103 ? -2.438 16.606 7.273 1.00 67.81 103 ASP A C 1
ATOM 838 O O . ASP A 1 103 ? -3.138 16.086 8.137 1.00 67.81 103 ASP A O 1
ATOM 842 N N . TYR A 1 104 ? -1.253 17.160 7.554 1.00 67.56 104 TYR A N 1
ATOM 843 C CA . TYR A 1 104 ? -0.754 17.331 8.927 1.00 67.56 104 TYR A CA 1
ATOM 844 C C . TYR A 1 104 ? -1.629 18.264 9.772 1.00 67.56 104 TYR A C 1
ATOM 846 O O . TYR A 1 104 ? -1.606 18.197 10.999 1.00 67.56 104 TYR A O 1
ATOM 854 N N . TYR A 1 105 ? -2.399 19.138 9.123 1.00 72.19 105 TYR A N 1
ATOM 855 C CA . TYR A 1 105 ? -3.243 20.130 9.783 1.00 72.19 105 TYR A CA 1
ATOM 856 C C . TYR A 1 105 ? -4.695 19.658 9.961 1.00 72.19 105 TYR A C 1
ATOM 858 O O . TYR A 1 105 ? -5.493 20.372 10.566 1.00 72.19 105 TYR A O 1
ATOM 866 N N . TYR A 1 106 ? -5.054 18.464 9.466 1.00 70.56 106 TYR A N 1
ATOM 867 C CA . TYR A 1 106 ? -6.418 17.934 9.538 1.00 70.56 106 TYR A CA 1
ATOM 868 C C . TYR A 1 106 ? -6.468 16.642 10.350 1.00 70.56 106 TYR A C 1
ATOM 870 O O . TYR A 1 106 ? -5.878 15.629 9.979 1.00 70.56 106 TYR A O 1
ATOM 878 N N . LEU A 1 107 ? -7.251 16.660 11.429 1.00 70.81 107 LEU A N 1
ATOM 879 C CA . LEU A 1 107 ? -7.635 15.448 12.148 1.00 70.81 107 LEU A CA 1
ATOM 880 C C . LEU A 1 107 ? -8.770 14.733 11.412 1.00 70.81 107 LEU A C 1
ATOM 882 O O . LEU A 1 107 ? -9.653 15.377 10.833 1.00 70.81 107 LEU A O 1
ATOM 886 N N . SER A 1 108 ? -8.767 13.399 11.457 1.00 71.56 108 SER A N 1
ATOM 887 C CA . SER A 1 108 ? -9.902 12.623 10.965 1.00 71.56 108 SER A CA 1
ATOM 888 C C . SER A 1 108 ? -11.145 12.926 11.803 1.00 71.56 108 SER A C 1
ATOM 890 O O . SER A 1 108 ? -11.129 12.784 13.021 1.00 71.56 108 SER A O 1
ATOM 892 N N . LYS A 1 109 ? -12.233 13.331 11.141 1.00 79.50 109 LYS A N 1
ATOM 893 C CA . LYS A 1 109 ? -13.545 13.579 11.755 1.00 79.50 109 LYS A CA 1
ATOM 894 C C . LYS A 1 109 ? -14.531 12.465 11.419 1.00 79.50 109 LYS A C 1
ATOM 896 O O . LYS A 1 109 ? -15.662 12.752 11.042 1.00 79.50 109 LYS A O 1
ATOM 901 N N . HIS A 1 110 ? -14.115 11.202 11.513 1.00 83.06 110 HIS A N 1
ATOM 902 C CA . HIS A 1 110 ? -14.968 10.060 11.165 1.00 83.06 110 HIS A CA 1
ATOM 903 C C . HIS A 1 110 ? -15.092 9.065 12.315 1.00 83.06 110 HIS A C 1
ATOM 905 O O . HIS A 1 110 ? -14.156 8.845 13.083 1.00 83.06 110 HIS A O 1
ATOM 911 N N . CYS A 1 111 ? -16.260 8.437 12.413 1.00 86.44 111 CYS A N 1
ATOM 912 C CA . CYS A 1 111 ? -16.530 7.394 13.381 1.00 86.44 111 CYS A CA 1
ATOM 913 C C . CYS A 1 111 ? -15.684 6.154 13.081 1.00 86.44 111 CYS A C 1
ATOM 915 O O . CYS A 1 111 ? -15.769 5.592 11.990 1.00 86.44 111 CYS A O 1
ATOM 917 N N . ILE A 1 112 ? -14.962 5.650 14.084 1.00 85.19 112 ILE A N 1
ATOM 918 C CA . ILE A 1 112 ? -14.133 4.447 13.944 1.00 85.19 112 ILE A CA 1
ATOM 919 C C . ILE A 1 112 ? -14.944 3.188 13.586 1.00 85.19 112 ILE A C 1
ATOM 921 O O . ILE A 1 112 ? -14.373 2.216 13.109 1.00 85.19 112 ILE A O 1
ATOM 925 N N . LEU A 1 113 ? -16.265 3.174 13.806 1.00 87.81 113 LEU A N 1
ATOM 926 C CA . LEU A 1 113 ? -17.118 2.005 13.565 1.00 87.81 113 LEU A CA 1
ATOM 927 C C . LEU A 1 113 ? -17.797 2.023 12.195 1.00 87.81 113 LEU A C 1
ATOM 929 O O . LEU A 1 113 ? -17.666 1.041 11.465 1.00 87.81 113 LEU A O 1
ATOM 933 N N . CYS A 1 114 ? -18.503 3.106 11.858 1.00 86.88 114 CYS A N 1
ATOM 934 C CA . CYS A 1 114 ? -19.309 3.201 10.636 1.00 86.88 114 CYS A CA 1
ATOM 935 C C . CYS A 1 114 ? -18.742 4.142 9.566 1.00 86.88 114 CYS A C 1
ATOM 937 O O . CYS A 1 114 ? -19.280 4.177 8.468 1.00 86.88 114 CYS A O 1
ATOM 939 N N . GLY A 1 115 ? -17.697 4.918 9.869 1.00 82.94 115 GLY A N 1
ATOM 940 C CA . GLY A 1 115 ? -17.100 5.866 8.924 1.00 82.94 115 GLY A CA 1
ATOM 941 C C . GLY A 1 115 ? -17.865 7.182 8.741 1.00 82.94 115 GLY A C 1
ATOM 942 O O . GLY A 1 115 ? -17.364 8.060 8.053 1.00 82.94 115 GLY A O 1
ATOM 943 N N . GLU A 1 116 ? -19.025 7.362 9.379 1.00 86.62 116 GLU A N 1
ATOM 944 C CA . GLU A 1 116 ? -19.792 8.616 9.317 1.00 86.62 116 GLU A CA 1
ATOM 945 C C . GLU A 1 116 ? -19.071 9.785 9.991 1.00 86.62 116 GLU A C 1
ATOM 947 O O . GLU A 1 116 ? -18.314 9.590 10.948 1.00 86.62 116 GLU A O 1
ATOM 952 N N . LEU A 1 117 ? -19.353 11.009 9.540 1.00 84.69 117 LEU A N 1
ATOM 953 C CA . LEU A 1 117 ? -18.781 12.217 10.131 1.00 84.69 117 LEU A CA 1
ATOM 954 C C . LEU A 1 117 ? -19.174 12.365 11.608 1.00 84.69 117 LEU A C 1
ATOM 956 O O . LEU A 1 117 ? -20.325 12.174 12.007 1.00 84.69 117 LEU A O 1
ATOM 960 N N . VAL A 1 118 ? -18.200 12.749 12.424 1.00 86.56 118 VAL A N 1
ATOM 961 C CA . VAL A 1 118 ? -18.358 13.004 13.860 1.00 86.56 118 VAL A CA 1
ATOM 962 C C . VAL A 1 118 ? -18.024 14.452 14.182 1.00 86.56 118 VAL A C 1
ATOM 964 O O . VAL A 1 118 ? -17.224 15.102 13.508 1.00 86.56 118 VAL A O 1
ATOM 967 N N . GLN A 1 119 ? -18.685 14.976 15.212 1.00 79.56 119 GLN A N 1
ATOM 968 C CA . GLN A 1 119 ? -18.475 16.344 15.666 1.00 79.56 119 GLN A CA 1
ATOM 969 C C . GLN A 1 119 ? -17.212 16.435 16.528 1.00 79.56 119 GLN A C 1
ATOM 971 O O . GLN A 1 119 ? -16.967 15.579 17.380 1.00 79.56 119 GLN A O 1
ATOM 976 N N . ALA A 1 120 ? -16.450 17.513 16.332 1.00 74.19 120 ALA A N 1
ATOM 977 C CA . ALA A 1 120 ? -15.257 17.841 17.114 1.00 74.19 120 ALA A CA 1
ATOM 978 C C . ALA A 1 120 ? -14.234 16.682 17.206 1.00 74.19 120 ALA A C 1
ATOM 980 O O . ALA A 1 120 ? -13.811 16.162 16.175 1.00 74.19 120 ALA A O 1
ATOM 981 N N . SER A 1 121 ? -13.802 16.334 18.422 1.00 73.88 121 SER A N 1
ATOM 982 C CA . SER A 1 121 ? -12.797 15.309 18.740 1.00 73.88 121 SER A CA 1
ATOM 983 C C . SER A 1 121 ? -13.395 13.938 19.088 1.00 73.88 121 SER A C 1
ATOM 985 O O . SER A 1 121 ? -12.683 13.070 19.588 1.00 73.88 121 SER A O 1
ATOM 987 N N . ALA A 1 122 ? -14.695 13.722 18.865 1.00 82.38 122 ALA A N 1
A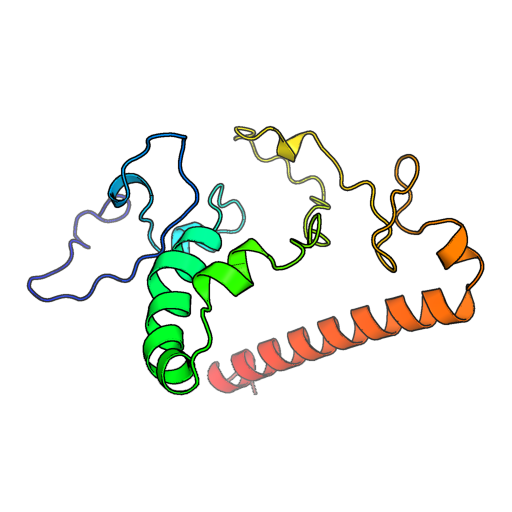TOM 988 C CA . ALA A 1 122 ? -15.310 12.424 19.123 1.00 82.38 122 ALA A CA 1
ATOM 989 C C . ALA A 1 122 ? -14.790 11.366 18.136 1.00 82.38 122 ALA A C 1
ATOM 991 O O . ALA A 1 122 ? 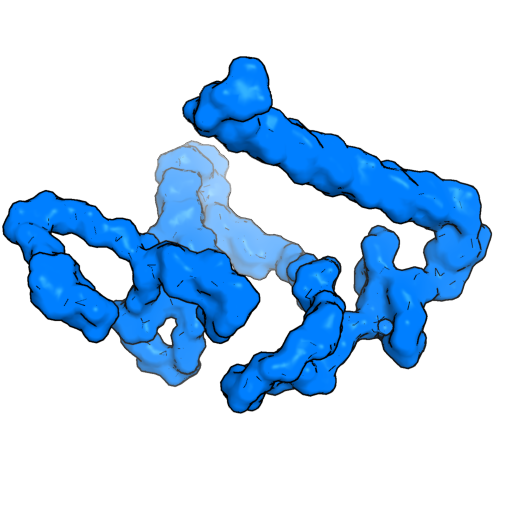-14.657 11.637 16.951 1.00 82.38 122 ALA A O 1
ATOM 992 N N . HIS A 1 123 ? -14.559 10.138 18.608 1.00 84.44 123 HIS A N 1
ATOM 993 C CA . HIS A 1 123 ? -14.136 9.013 17.757 1.00 84.44 123 HIS A CA 1
ATOM 994 C C . HIS A 1 123 ? -15.299 8.100 17.341 1.00 84.44 123 HIS A C 1
ATOM 996 O O . HIS A 1 123 ? -15.171 7.293 16.421 1.00 84.44 123 HIS A O 1
ATOM 1002 N N . ILE A 1 124 ? -16.447 8.197 18.017 1.00 88.88 124 ILE A N 1
ATOM 1003 C CA . ILE A 1 124 ? -17.635 7.370 17.773 1.00 88.88 124 ILE A CA 1
ATOM 1004 C C . ILE A 1 124 ? -18.843 8.292 17.591 1.00 88.88 124 ILE A C 1
ATOM 1006 O O . ILE A 1 124 ? -19.039 9.219 18.372 1.00 88.88 124 ILE A O 1
ATOM 1010 N N . CYS A 1 125 ? -19.660 8.053 16.560 1.00 90.25 125 CYS A N 1
ATOM 1011 C CA . CYS A 1 125 ? -20.873 8.836 16.335 1.00 90.25 125 CYS A CA 1
ATOM 1012 C C . CYS A 1 125 ? -21.980 8.460 17.331 1.00 90.25 125 CYS A C 1
ATOM 1014 O O . CYS A 1 125 ? -22.039 7.336 17.833 1.00 90.25 125 CYS A O 1
ATOM 1016 N N . ASN A 1 126 ? -22.926 9.376 17.553 1.00 91.62 126 ASN A N 1
ATOM 1017 C CA . ASN A 1 126 ? -24.047 9.160 18.475 1.00 91.62 126 ASN A CA 1
ATOM 1018 C C . ASN A 1 126 ? -24.882 7.914 18.130 1.00 91.62 126 ASN A C 1
ATOM 1020 O O . ASN A 1 126 ? -25.382 7.240 19.026 1.00 91.62 126 ASN A O 1
ATOM 1024 N N . GLN A 1 127 ? -25.022 7.579 16.844 1.00 92.19 127 GLN A N 1
ATOM 1025 C CA . GLN A 1 127 ? -25.769 6.392 16.415 1.00 92.19 127 GLN A CA 1
ATOM 1026 C C . GLN A 1 127 ? -25.074 5.091 16.835 1.00 92.19 127 GLN A C 1
ATOM 1028 O O . GLN A 1 127 ? -25.734 4.170 17.312 1.00 92.19 127 GLN A O 1
ATOM 1033 N N . CYS A 1 128 ? -23.748 5.023 16.695 1.00 92.12 128 CYS A N 1
ATOM 1034 C CA . CYS A 1 128 ? -22.968 3.879 17.154 1.00 92.12 128 CYS A CA 1
ATOM 1035 C C . CYS A 1 128 ? -22.927 3.813 18.683 1.00 92.12 128 CYS A C 1
ATOM 1037 O O . CYS A 1 128 ? -23.081 2.733 19.243 1.00 92.12 128 CYS A O 1
ATOM 1039 N N . LEU A 1 129 ? -22.808 4.958 19.361 1.00 91.44 129 LEU A N 1
ATOM 1040 C CA . LEU A 1 129 ? -22.799 5.022 20.823 1.00 91.44 129 LEU A CA 1
ATOM 1041 C C . LEU A 1 129 ? -24.113 4.511 21.440 1.00 91.44 129 LEU A C 1
ATOM 1043 O O . LEU A 1 129 ? -24.089 3.810 22.447 1.00 91.44 129 LEU A O 1
ATOM 1047 N N . ARG A 1 130 ? -25.261 4.784 20.801 1.00 94.31 130 ARG A N 1
ATOM 1048 C CA . ARG A 1 130 ? -26.569 4.235 21.211 1.00 94.31 130 ARG A CA 1
ATOM 1049 C C . ARG A 1 130 ? -26.626 2.707 21.145 1.00 94.31 130 ARG A C 1
ATOM 1051 O O . ARG A 1 130 ? -27.368 2.098 21.906 1.00 94.31 130 ARG A O 1
ATOM 1058 N N . LYS A 1 131 ? -25.830 2.076 20.278 1.00 93.12 131 LYS A N 1
ATOM 1059 C CA . LYS A 1 131 ? -25.700 0.614 20.176 1.00 93.12 131 LYS A CA 1
ATOM 1060 C C . LYS A 1 131 ? -24.624 0.082 21.134 1.00 93.12 131 LYS A C 1
ATOM 1062 O O . LYS A 1 131 ? -23.860 -0.798 20.747 1.00 93.12 131 LYS A O 1
ATOM 1067 N N . GLY A 1 132 ? -24.555 0.616 22.359 1.00 90.56 132 GLY A N 1
ATOM 1068 C CA . GLY A 1 132 ? -23.445 0.464 23.313 1.00 90.56 132 GLY A CA 1
ATOM 1069 C C . GLY A 1 132 ? -22.779 -0.914 23.320 1.00 90.56 132 GLY A C 1
ATOM 1070 O O . GLY A 1 132 ? -21.621 -1.023 22.936 1.00 90.56 132 GLY A O 1
ATOM 1071 N N . ALA A 1 133 ? -23.519 -1.981 23.645 1.00 93.31 133 ALA A N 1
ATOM 1072 C CA . ALA A 1 133 ? -22.968 -3.341 23.690 1.00 93.31 133 ALA A CA 1
ATOM 1073 C C . ALA A 1 133 ? -22.341 -3.800 22.355 1.00 93.31 133 ALA A C 1
ATOM 1075 O O . ALA A 1 133 ? -21.251 -4.368 22.343 1.00 93.31 133 ALA A O 1
ATOM 1076 N N . SER A 1 134 ? -22.994 -3.514 21.224 1.00 92.88 134 SER A N 1
ATOM 1077 C CA . SER A 1 134 ? -22.486 -3.857 19.889 1.00 92.88 134 SER A CA 1
ATOM 1078 C C . SER A 1 134 ? -21.265 -3.016 19.508 1.00 92.88 134 SER A C 1
ATOM 1080 O O . SER A 1 134 ? -20.305 -3.554 18.959 1.00 92.88 134 SER A O 1
ATOM 1082 N N . ALA A 1 135 ? -21.265 -1.722 19.835 1.00 92.56 135 ALA A N 1
ATOM 1083 C CA . ALA A 1 135 ? -20.128 -0.840 19.603 1.00 92.56 135 ALA A CA 1
ATOM 1084 C C . ALA A 1 135 ? -18.903 -1.274 20.421 1.00 92.56 135 ALA A C 1
ATOM 1086 O O . ALA A 1 135 ? -17.814 -1.407 19.867 1.00 92.56 135 ALA A O 1
ATOM 1087 N N . THR A 1 136 ? -19.089 -1.567 21.709 1.00 93.75 136 THR A N 1
ATOM 1088 C CA . THR A 1 136 ? -18.036 -2.073 22.596 1.00 93.75 136 THR A CA 1
ATOM 1089 C C . THR A 1 136 ? -17.492 -3.410 22.103 1.00 93.75 136 THR A C 1
ATOM 1091 O O . THR A 1 136 ? -16.280 -3.552 21.963 1.00 93.75 136 THR A O 1
ATOM 1094 N N . ALA A 1 137 ? -18.362 -4.364 21.756 1.00 95.69 137 ALA A N 1
ATOM 1095 C CA . ALA A 1 137 ? -17.941 -5.652 21.207 1.00 95.69 137 ALA A CA 1
ATOM 1096 C C . ALA A 1 137 ? -17.160 -5.498 19.891 1.00 95.69 137 ALA A C 1
ATOM 1098 O O . ALA A 1 137 ? -16.155 -6.176 19.694 1.00 95.69 137 ALA A O 1
ATOM 1099 N N . ALA A 1 138 ? -17.572 -4.580 19.009 1.00 92.81 138 ALA A N 1
ATOM 1100 C CA . ALA A 1 138 ? -16.871 -4.312 17.757 1.00 92.81 138 ALA A CA 1
ATOM 1101 C C . ALA A 1 138 ? -15.475 -3.713 17.985 1.00 92.81 138 ALA A C 1
ATOM 1103 O O . ALA A 1 138 ? -14.521 -4.142 17.336 1.00 92.81 138 ALA A O 1
ATOM 1104 N N . VAL A 1 139 ? -15.334 -2.752 18.906 1.00 91.81 139 VAL A N 1
ATOM 1105 C CA . VAL A 1 139 ? -14.026 -2.171 19.250 1.00 91.81 139 VAL A CA 1
ATOM 1106 C C . VAL A 1 139 ? -13.124 -3.228 19.886 1.00 91.81 139 VAL A C 1
ATOM 1108 O O . VAL A 1 139 ? -12.022 -3.439 19.394 1.00 91.81 139 VAL A O 1
ATOM 1111 N N . ILE A 1 140 ? -13.606 -3.953 20.901 1.00 95.06 140 ILE A N 1
ATOM 1112 C CA . ILE A 1 140 ? -12.838 -5.014 21.573 1.00 95.06 140 ILE A CA 1
ATOM 1113 C C . ILE A 1 140 ? -12.428 -6.102 20.579 1.00 95.06 140 ILE A C 1
ATOM 1115 O O . ILE A 1 140 ? -11.276 -6.524 20.574 1.00 95.06 140 ILE A O 1
ATOM 1119 N N . GLY A 1 141 ? -13.340 -6.536 19.708 1.00 95.50 141 GLY A N 1
ATOM 1120 C CA . GLY A 1 141 ? -13.052 -7.549 18.697 1.00 95.50 141 GLY A CA 1
ATOM 1121 C C . GLY A 1 141 ? -11.970 -7.103 17.711 1.00 95.50 141 GLY A C 1
ATOM 1122 O O . GLY A 1 141 ? -11.068 -7.880 17.400 1.00 95.50 141 GLY A O 1
ATOM 1123 N N . ARG A 1 142 ? -12.014 -5.843 17.258 1.00 92.69 142 ARG A N 1
ATOM 1124 C CA . ARG A 1 142 ? -10.981 -5.269 16.380 1.00 92.69 142 ARG A CA 1
ATOM 1125 C C . ARG A 1 142 ? -9.635 -5.150 17.094 1.00 92.69 142 ARG A C 1
ATOM 1127 O O . ARG A 1 142 ? -8.633 -5.571 16.525 1.00 92.69 142 ARG A O 1
ATOM 1134 N N . THR A 1 143 ? -9.612 -4.651 18.329 1.00 94.00 143 THR A N 1
ATOM 1135 C CA . THR A 1 143 ? -8.384 -4.548 19.133 1.00 94.00 143 THR A CA 1
ATOM 1136 C C . THR A 1 143 ? -7.778 -5.926 19.390 1.00 94.00 143 THR A C 1
ATOM 1138 O O . THR A 1 143 ? -6.611 -6.139 19.086 1.00 94.00 143 THR A O 1
ATOM 1141 N N . SER A 1 144 ? -8.583 -6.898 19.828 1.00 97.31 144 SER A N 1
ATOM 1142 C CA . SER A 1 144 ? -8.120 -8.267 20.087 1.00 97.31 144 SER A CA 1
ATOM 1143 C C . SER A 1 144 ? -7.561 -8.941 18.833 1.00 97.31 144 SER A C 1
ATOM 1145 O O . SER A 1 144 ? -6.581 -9.680 18.915 1.00 97.31 144 SER A O 1
ATOM 1147 N N . LYS A 1 145 ? -8.152 -8.688 17.657 1.00 96.69 145 LYS A N 1
ATOM 1148 C CA . LYS A 1 145 ? -7.613 -9.182 16.384 1.00 96.69 145 LYS A CA 1
ATOM 1149 C C . LYS A 1 145 ? -6.226 -8.596 16.102 1.00 96.69 145 LYS A C 1
ATOM 1151 O O . LYS A 1 145 ? -5.307 -9.362 15.834 1.00 96.69 145 LYS A O 1
ATOM 1156 N N . LEU A 1 146 ? -6.072 -7.274 16.208 1.00 95.31 146 LEU A N 1
ATOM 1157 C CA . LEU A 1 146 ? -4.793 -6.595 15.968 1.00 95.31 146 LEU A CA 1
ATOM 1158 C C . LEU A 1 146 ? -3.710 -7.035 16.963 1.00 95.31 146 LEU A C 1
ATOM 1160 O O . LEU A 1 146 ? -2.573 -7.275 16.569 1.00 95.31 146 LEU A O 1
ATOM 1164 N N . GLU A 1 147 ? -4.060 -7.201 18.239 1.00 97.44 147 GLU A N 1
ATOM 1165 C CA . GLU A 1 147 ? -3.144 -7.707 19.267 1.00 97.44 147 GLU A CA 1
ATOM 1166 C C . GLU A 1 147 ? -2.670 -9.127 18.955 1.00 97.44 147 GLU A C 1
ATOM 1168 O O . GLU A 1 147 ? -1.474 -9.405 19.039 1.00 97.44 147 GLU A O 1
ATOM 1173 N N . LYS A 1 148 ? -3.583 -10.019 18.549 1.00 97.88 148 LYS A N 1
ATOM 1174 C CA . LYS A 1 148 ? -3.239 -11.391 18.149 1.00 97.88 148 LYS A CA 1
ATOM 1175 C C . LYS A 1 148 ? -2.332 -11.417 16.924 1.00 97.88 148 LYS A C 1
ATOM 1177 O O . LYS A 1 148 ? -1.362 -12.166 16.914 1.00 97.88 148 LYS A O 1
ATOM 1182 N N . GLU A 1 149 ? -2.621 -10.603 15.912 1.00 97.19 149 GLU A N 1
ATOM 1183 C CA . GLU A 1 149 ? -1.788 -10.490 14.708 1.00 97.19 149 GLU A CA 1
ATOM 1184 C C . GLU A 1 149 ? -0.383 -9.972 15.052 1.00 97.19 149 GLU A C 1
ATOM 1186 O O . GLU A 1 149 ? 0.611 -10.554 14.622 1.00 97.19 149 GLU A O 1
ATOM 1191 N N . MET A 1 150 ? -0.280 -8.949 15.905 1.00 97.00 150 MET A N 1
ATOM 1192 C CA . MET A 1 150 ? 1.001 -8.428 16.389 1.00 97.00 150 MET A CA 1
ATOM 1193 C C . MET A 1 150 ? 1.782 -9.479 17.189 1.00 97.00 150 MET A C 1
ATOM 1195 O O . MET A 1 150 ? 2.974 -9.672 16.954 1.00 97.00 150 MET A O 1
ATOM 1199 N N . GLN A 1 151 ? 1.129 -10.174 18.125 1.00 97.31 151 GLN A N 1
ATOM 1200 C CA . GLN A 1 151 ? 1.755 -11.233 18.921 1.00 97.31 151 GLN A CA 1
ATOM 1201 C C . GLN A 1 151 ? 2.227 -12.393 18.046 1.00 97.31 151 GLN A C 1
ATOM 1203 O O . GLN A 1 151 ? 3.310 -12.925 18.282 1.00 97.31 151 GLN A O 1
ATOM 1208 N N . HIS A 1 152 ? 1.445 -12.758 17.029 1.00 97.31 152 HIS A N 1
ATOM 1209 C CA . HIS A 1 152 ? 1.812 -13.788 16.068 1.00 97.31 152 HIS A CA 1
ATOM 1210 C C . HIS A 1 152 ? 3.071 -13.397 15.288 1.00 97.31 152 HIS A C 1
ATOM 1212 O O . HIS A 1 152 ? 4.027 -14.168 15.256 1.00 97.31 152 HIS A O 1
ATOM 1218 N N . LEU A 1 153 ? 3.120 -12.178 14.742 1.00 96.69 153 LEU A N 1
ATOM 1219 C CA . LEU A 1 153 ? 4.303 -11.671 14.042 1.00 96.69 153 LEU A CA 1
ATOM 1220 C C . LEU A 1 153 ? 5.530 -11.605 14.962 1.00 96.69 153 LEU A C 1
ATOM 1222 O O . LEU A 1 153 ? 6.613 -12.044 14.581 1.00 96.69 153 LEU A O 1
ATOM 1226 N N . ALA A 1 154 ? 5.363 -11.129 16.198 1.00 96.19 154 ALA A N 1
ATOM 1227 C CA . ALA A 1 154 ? 6.441 -11.091 17.181 1.00 96.19 154 ALA A CA 1
ATOM 1228 C C . ALA A 1 154 ? 6.952 -12.495 17.546 1.00 96.19 154 ALA A C 1
ATOM 1230 O O . ALA A 1 154 ? 8.153 -12.675 17.735 1.00 96.19 154 ALA A O 1
ATOM 1231 N N . ALA A 1 155 ? 6.063 -13.490 17.627 1.00 96.31 155 ALA A N 1
ATOM 1232 C CA . ALA A 1 155 ? 6.443 -14.878 17.870 1.00 96.31 155 ALA A CA 1
ATOM 1233 C C . ALA A 1 155 ? 7.266 -15.454 16.710 1.00 96.31 155 ALA A C 1
ATOM 1235 O O . ALA A 1 155 ? 8.296 -16.066 16.963 1.00 96.31 155 ALA A O 1
ATOM 1236 N N . ILE A 1 156 ? 6.889 -15.189 15.452 1.00 96.88 156 ILE A N 1
ATOM 1237 C CA . ILE A 1 156 ? 7.688 -15.597 14.281 1.00 96.88 156 ILE A CA 1
ATOM 1238 C C . ILE A 1 156 ? 9.099 -14.996 14.354 1.00 96.88 156 ILE A C 1
ATOM 1240 O O . ILE A 1 156 ? 10.083 -15.695 14.115 1.00 96.88 156 ILE A O 1
ATOM 1244 N N . CYS A 1 157 ? 9.211 -13.715 14.719 1.00 96.06 157 CYS A N 1
ATOM 1245 C CA . CYS A 1 157 ? 10.507 -13.058 14.877 1.00 96.06 157 CYS A CA 1
ATOM 1246 C C . CYS A 1 157 ? 11.348 -13.681 15.999 1.00 96.06 157 CYS A C 1
ATOM 1248 O O . CYS A 1 157 ? 12.540 -13.898 15.794 1.00 96.06 157 CYS A O 1
ATOM 1250 N N . ARG A 1 158 ? 10.753 -13.987 17.163 1.00 95.94 158 ARG A N 1
ATOM 1251 C CA . ARG A 1 158 ? 11.466 -14.662 18.264 1.00 95.94 158 ARG A CA 1
ATOM 1252 C C . ARG A 1 158 ? 11.938 -16.052 17.860 1.00 95.94 158 ARG A C 1
ATOM 1254 O O . ARG A 1 158 ? 13.108 -16.356 18.063 1.00 95.94 158 ARG A O 1
ATOM 1261 N N . HIS A 1 159 ? 11.075 -16.819 17.203 1.00 96.00 159 HIS A N 1
ATOM 1262 C CA . HIS A 1 159 ? 11.404 -18.146 16.704 1.00 96.00 159 HIS A CA 1
ATOM 1263 C C . HIS A 1 159 ? 12.586 -18.112 15.725 1.00 96.00 159 HIS A C 1
ATOM 1265 O O . HIS A 1 159 ? 13.575 -18.817 15.903 1.00 96.00 159 HIS A O 1
ATOM 1271 N N . CYS A 1 160 ? 12.529 -17.236 14.717 1.00 96.62 160 CYS A N 1
ATOM 1272 C CA . CYS A 1 160 ? 13.611 -17.073 13.744 1.00 96.62 160 CYS A CA 1
ATOM 1273 C C . CYS A 1 160 ? 14.899 -16.521 14.377 1.00 96.62 160 CYS A C 1
ATOM 1275 O O . CYS A 1 160 ? 15.997 -16.863 13.943 1.00 96.62 160 CYS A O 1
ATOM 1277 N N . GLY A 1 161 ? 14.767 -15.644 15.374 1.00 94.81 161 GLY A N 1
ATOM 1278 C CA . GLY A 1 161 ? 15.881 -15.018 16.081 1.00 94.81 161 GLY A CA 1
ATOM 1279 C C . GLY A 1 161 ? 16.526 -15.893 17.157 1.00 94.81 161 GLY A C 1
ATOM 1280 O O . GLY A 1 161 ? 17.481 -15.440 17.782 1.00 94.81 161 GLY A O 1
ATOM 1281 N N . GLY A 1 162 ? 16.017 -17.109 17.394 1.00 90.69 162 GLY A N 1
ATOM 1282 C CA . GLY A 1 162 ? 16.521 -18.014 18.433 1.00 90.69 162 GLY A CA 1
ATOM 1283 C C . GLY A 1 162 ? 16.210 -17.558 19.863 1.00 90.69 162 GLY A C 1
ATOM 1284 O O . GLY A 1 162 ? 16.955 -17.875 20.782 1.00 90.69 162 GLY A O 1
ATOM 1285 N N . GLY A 1 163 ? 15.152 -16.764 20.042 1.00 83.19 163 GLY A N 1
ATOM 1286 C CA . GLY A 1 163 ? 14.661 -16.313 21.347 1.00 83.19 163 GLY A CA 1
ATOM 1287 C C . GLY A 1 163 ? 13.614 -17.234 21.981 1.00 83.19 163 GLY A C 1
ATOM 1288 O O . GLY A 1 163 ? 13.046 -16.848 23.003 1.00 83.19 163 GLY A O 1
ATOM 1289 N N . ASP A 1 164 ? 13.351 -18.388 21.360 1.00 60.56 164 ASP A N 1
ATOM 1290 C CA . ASP A 1 164 ? 12.504 -19.475 21.866 1.00 60.56 164 ASP A CA 1
ATOM 1291 C C . ASP A 1 164 ? 13.367 -20.665 22.317 1.00 60.56 164 ASP A C 1
ATOM 1293 O O . ASP A 1 164 ? 14.344 -20.990 21.598 1.00 60.56 164 ASP A O 1
#

Foldseek 3Di:
DVVDPVPDADVPRDADWAFWDDDVPDDRVVRIDHVVLVVDPPRPTHGPPVCCCVPPVQVVVC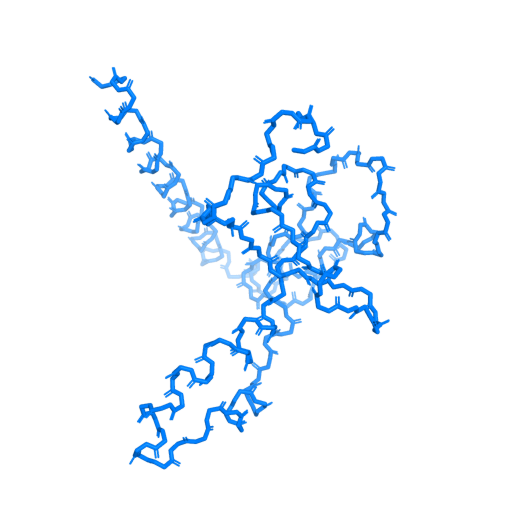VPVVVVVDRVVVVVVPDDDPPDDPPVPPPPDDPDVPCPDPSNVDGDQAAPPPRDGHPDPDNHHPVLVVVVVVNVCVVVVVVVVVVVVVVVVVVVVCVVVVVD

Radius of gyration: 21.36 Å; chains: 1; bounding box: 57×40×46 Å

Organism: NCBI:txid60419

Secondary structure (DSSP, 8-state):
--S-TT-PPPTTPPPP-EEB---TT--GGGGEE-HHHHHSTT----B-HHHHIIIIIHHHHHHHHGGGT--HHHHHHHS---S---TT--------S---SGGGG----B-TTT--B-STT-SS-HHHHHTHHHHHHHHHHHHHHHHHHHHHHHHHHHHHTT--